Protein AF-A0A946M9Q0-F1 (afdb_monomer)

pLDDT: mean 77.32, std 10.05, range [46.88, 92.62]

Radius of gyration: 30.12 Å; Cα contacts (8 Å, |Δi|>4): 19; chains: 1; bounding box: 51×59×64 Å

Foldseek 3Di:
DVVVVVVVVVVVVVVVVVVVVVVVVVVVVVVVVVVVCVVVCVVVVVVVVVVVVVPPPVLVVVVCVVCVLVVLVVCVVVVVDVVSVVVNVVVVVVVVVDDPVVVLVVLVSVCVSVVNPSVVVPDDDD

Secondary structure (DSSP, 8-state):
-HHHHHHHHHHHHHHHHHHHHHHHHHHHHHHHHHHHHHHTTHHHHHHHHHHHHH--HHHHHHHHHHHHHHHHHHHHHHS--HHHHHHHHHHHHHHHHS-HHHHHHHHHHHHHHTT--HHHHT----

Solvent-accessible surface area (backbone atoms only — not comparable to full-atom values): 7187 Å² total; per-residue (Å²): 118,68,71,60,53,51,54,48,50,53,52,49,52,52,50,53,50,51,50,54,51,51,51,53,50,53,50,51,52,51,50,52,55,48,51,51,35,50,74,70,40,56,50,58,52,51,50,52,54,51,58,64,60,72,71,42,65,66,55,55,52,49,52,51,63,66,43,49,62,55,50,50,55,56,46,47,70,74,62,77,49,67,68,54,51,53,55,51,51,52,49,54,53,54,58,68,69,48,58,66,73,58,54,51,50,51,52,43,55,54,20,57,73,73,68,42,65,52,74,68,77,71,59,72,84,128

Mean predicted aligned error: 15.04 Å

Sequence (126 aa):
MWISAIKLAINAGSHIYKKKQETRMNIASAQAVHAEKMATGELEYKAKVIESNDNGWKDEFVLILVSLPILLLVWSIFSDDPEIRIKLDLFFEYFKQLPYWYQAIFIGVVSAIYGLKGADIMRKPK

Structure (mmCIF, N/CA/C/O backbone):
data_AF-A0A946M9Q0-F1
#
_entry.id   AF-A0A946M9Q0-F1
#
loop_
_atom_site.group_PDB
_atom_site.id
_atom_site.type_symbol
_atom_site.label_atom_id
_atom_site.label_alt_id
_atom_site.label_comp_id
_atom_site.label_asym_id
_atom_site.label_entity_id
_atom_site.label_seq_id
_atom_site.pdbx_PDB_ins_code
_atom_site.Cartn_x
_atom_site.Cartn_y
_atom_site.Cartn_z
_atom_site.occupancy
_atom_site.B_iso_or_equiv
_atom_site.auth_seq_id
_atom_site.auth_comp_id
_atom_site.auth_asym_id
_atom_site.auth_atom_id
_atom_site.pdbx_PDB_model_num
ATOM 1 N N . MET A 1 1 ? -28.640 46.533 36.014 1.00 60.50 1 MET A N 1
ATOM 2 C CA . MET A 1 1 ? -27.526 45.744 35.429 1.00 60.50 1 MET A CA 1
ATOM 3 C C . MET A 1 1 ? -27.038 44.605 36.335 1.00 60.50 1 MET A C 1
ATOM 5 O O . MET A 1 1 ? -26.786 43.523 35.822 1.00 60.50 1 MET A O 1
ATOM 9 N N . TRP A 1 2 ? -26.974 44.760 37.663 1.00 60.88 2 TRP A N 1
ATOM 10 C CA . TRP A 1 2 ? -26.359 43.752 38.553 1.00 60.88 2 TRP A CA 1
ATOM 11 C C . TRP A 1 2 ? -27.207 42.487 38.805 1.00 60.88 2 TRP A C 1
ATOM 13 O O . TRP A 1 2 ? -26.666 41.390 38.888 1.00 60.88 2 TRP A O 1
ATOM 23 N N . ILE A 1 3 ? -28.541 42.597 38.795 1.00 73.06 3 ILE A N 1
ATOM 24 C CA . ILE A 1 3 ? -29.460 41.445 38.942 1.00 73.06 3 ILE A CA 1
ATOM 25 C C . ILE A 1 3 ? -29.338 40.458 37.761 1.00 73.06 3 ILE A C 1
ATOM 27 O O . ILE A 1 3 ? -29.469 39.248 37.939 1.00 73.06 3 ILE A O 1
ATOM 31 N N . SER A 1 4 ? -29.045 40.958 36.554 1.00 70.00 4 SER A N 1
ATOM 32 C CA . SER A 1 4 ? -28.857 40.113 35.363 1.00 70.00 4 SER A CA 1
ATOM 33 C C . SER A 1 4 ? -27.559 39.302 35.416 1.00 70.00 4 SER A C 1
ATOM 35 O O . SER A 1 4 ? -27.557 38.127 35.058 1.00 70.00 4 SER A O 1
ATOM 37 N N . ALA A 1 5 ? -26.487 39.892 35.954 1.00 73.31 5 ALA A N 1
ATOM 38 C CA . ALA A 1 5 ? -25.201 39.228 36.127 1.00 73.31 5 ALA A CA 1
ATOM 39 C C . ALA A 1 5 ? -25.276 38.122 37.192 1.00 73.31 5 ALA A C 1
ATOM 41 O O . ALA A 1 5 ? -24.731 37.041 36.996 1.00 73.31 5 ALA A O 1
ATOM 42 N N . ILE A 1 6 ? -26.025 38.350 38.275 1.00 73.44 6 ILE A N 1
ATOM 43 C CA . ILE A 1 6 ? -26.262 37.343 39.320 1.00 73.44 6 ILE A CA 1
ATOM 44 C C . ILE A 1 6 ? -27.089 36.169 38.776 1.00 73.44 6 ILE A C 1
ATOM 46 O O . ILE A 1 6 ? -26.728 35.016 38.993 1.00 73.44 6 ILE A O 1
ATOM 50 N N . LYS A 1 7 ? -28.155 36.430 38.005 1.00 68.50 7 LYS A N 1
ATOM 51 C CA . LYS A 1 7 ? -28.932 35.362 37.345 1.00 68.50 7 LYS A CA 1
ATOM 52 C C . LYS A 1 7 ? -28.092 34.563 36.347 1.00 68.50 7 LYS A C 1
ATOM 54 O O . LYS A 1 7 ? -28.205 33.341 36.309 1.00 68.50 7 LYS A O 1
ATOM 59 N N . LEU A 1 8 ? -27.225 35.226 35.580 1.00 75.06 8 LEU A N 1
ATOM 60 C CA . LEU A 1 8 ? -26.294 34.558 34.671 1.00 75.06 8 LEU A CA 1
ATOM 61 C C . LEU A 1 8 ? -25.283 33.694 35.439 1.00 75.06 8 LEU A C 1
ATOM 63 O O . LEU A 1 8 ? -25.068 32.549 35.062 1.00 75.06 8 LEU A O 1
ATOM 67 N N . ALA A 1 9 ? -24.720 34.198 36.540 1.00 74.31 9 ALA A N 1
ATOM 68 C CA . ALA A 1 9 ? -23.776 33.462 37.378 1.00 74.31 9 ALA A CA 1
ATOM 69 C C . ALA A 1 9 ? -24.417 32.243 38.066 1.00 74.31 9 ALA A C 1
ATOM 71 O O . ALA A 1 9 ? -23.804 31.181 38.120 1.00 74.31 9 ALA A O 1
ATOM 72 N N . ILE A 1 10 ? -25.665 32.353 38.533 1.00 76.06 10 ILE A N 1
ATOM 73 C CA . ILE A 1 10 ? -26.416 31.237 39.134 1.00 76.06 10 ILE A CA 1
ATOM 74 C C . ILE A 1 10 ? -26.777 30.185 38.074 1.00 76.06 10 ILE A C 1
ATOM 76 O O . ILE A 1 10 ? -26.616 28.983 38.302 1.00 76.06 10 ILE A O 1
ATOM 80 N N . ASN A 1 11 ? -27.215 30.612 36.887 1.00 73.94 11 ASN A N 1
ATOM 81 C CA . ASN A 1 11 ? -27.526 29.701 35.784 1.00 73.94 11 ASN A CA 1
ATOM 82 C C . ASN A 1 11 ? -26.265 29.026 35.230 1.00 73.94 11 ASN A C 1
ATOM 84 O O . ASN A 1 11 ? -26.278 27.826 34.978 1.00 73.94 11 ASN A O 1
ATOM 88 N N . ALA A 1 12 ? -25.155 29.755 35.108 1.00 73.25 12 ALA A N 1
ATOM 89 C CA . ALA A 1 12 ? -23.865 29.199 34.712 1.00 73.25 12 ALA A CA 1
ATOM 90 C C . ALA A 1 12 ? -23.314 28.243 35.781 1.00 73.25 12 ALA A C 1
ATOM 92 O O . ALA A 1 12 ? -22.892 27.139 35.450 1.00 73.25 12 ALA A O 1
ATOM 93 N N . GLY A 1 13 ? -23.382 28.609 37.064 1.00 78.44 13 GLY A N 1
ATOM 94 C CA . GLY A 1 13 ? -22.946 27.765 38.178 1.00 78.44 13 GLY A CA 1
ATOM 95 C C . GLY A 1 13 ? -23.742 26.463 38.285 1.00 78.44 13 GLY A C 1
ATOM 96 O O . GLY A 1 13 ? -23.159 25.389 38.429 1.00 78.44 13 GLY A O 1
ATOM 97 N N . SER A 1 14 ? -25.067 26.531 38.126 1.00 77.69 14 SER A N 1
ATOM 98 C CA . SER A 1 14 ? -25.922 25.338 38.100 1.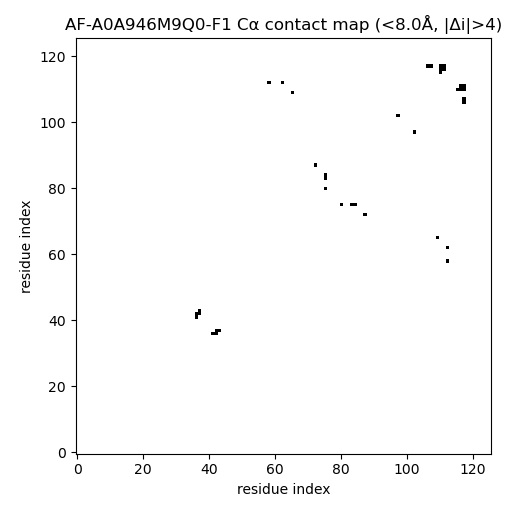00 77.69 14 SER A CA 1
ATOM 99 C C . SER A 1 14 ? -25.697 24.474 36.852 1.00 77.69 14 SER A C 1
ATOM 101 O O . SER A 1 14 ? -25.667 23.248 36.972 1.00 77.69 14 SER A O 1
ATOM 103 N N . HIS A 1 15 ? -25.446 25.066 35.678 1.00 76.81 15 HIS A N 1
ATOM 104 C CA . HIS A 1 15 ? -25.064 24.313 34.476 1.00 76.81 15 HIS A CA 1
ATOM 105 C C . HIS A 1 15 ? -23.708 23.618 34.615 1.00 76.81 15 HIS A C 1
ATOM 107 O O . HIS A 1 15 ? -23.575 22.463 34.216 1.00 76.81 15 HIS A O 1
ATOM 113 N N . ILE A 1 16 ? -22.707 24.287 35.193 1.00 77.62 16 ILE A N 1
ATOM 114 C CA . ILE A 1 16 ? -21.371 23.717 35.419 1.00 77.62 16 ILE A CA 1
ATOM 115 C C . ILE A 1 16 ? -21.451 22.557 36.414 1.00 77.62 16 ILE A C 1
ATOM 117 O O . ILE A 1 16 ? -20.825 21.519 36.201 1.00 77.62 16 ILE A O 1
ATOM 121 N N . TYR A 1 17 ? -22.253 22.697 37.472 1.00 84.06 17 TYR A N 1
ATOM 122 C CA . TYR A 1 17 ? -22.462 21.631 38.447 1.00 84.06 17 TYR A CA 1
ATOM 123 C C . TYR A 1 17 ? -23.142 20.406 37.819 1.00 84.06 17 TYR A C 1
ATOM 125 O O . TYR A 1 17 ? -22.615 19.297 37.928 1.00 84.06 17 TYR A O 1
ATOM 133 N N . LYS A 1 18 ? -24.248 20.609 37.086 1.00 85.94 18 LYS A N 1
ATOM 134 C CA . LYS A 1 18 ? -24.938 19.534 36.352 1.00 85.94 18 LYS A CA 1
ATOM 135 C C . LYS A 1 18 ? -24.008 18.846 35.357 1.00 85.94 18 LYS A C 1
ATOM 137 O O . LYS A 1 18 ? -23.890 17.627 35.379 1.00 85.94 18 LYS A O 1
ATOM 142 N N . LYS A 1 19 ? -23.259 19.618 34.565 1.00 84.38 19 LYS A N 1
ATOM 143 C CA . LYS A 1 19 ? -22.323 19.075 33.575 1.00 84.38 19 LYS A CA 1
ATOM 144 C C . LYS A 1 19 ? -21.176 18.298 34.221 1.00 84.38 19 LYS A C 1
ATOM 146 O O . LYS A 1 19 ? -20.769 17.267 33.705 1.00 84.38 19 LYS A O 1
ATOM 151 N N . LYS A 1 20 ? -20.674 18.728 35.383 1.00 84.00 20 LYS A N 1
ATOM 152 C CA . LYS A 1 20 ? -19.663 17.976 36.145 1.00 84.00 20 LYS A CA 1
ATOM 153 C C . LYS A 1 20 ? -20.209 16.638 36.649 1.00 84.00 20 LYS A C 1
ATOM 155 O O . LYS A 1 20 ? -19.474 15.652 36.661 1.00 84.00 20 LYS A O 1
ATOM 160 N N . GLN A 1 21 ? -21.473 16.598 37.062 1.00 85.25 21 GLN A N 1
ATOM 161 C CA . GLN A 1 21 ? -22.138 15.374 37.501 1.00 85.25 21 GLN A CA 1
ATOM 162 C C . GLN A 1 21 ? -22.419 14.426 36.328 1.00 85.25 21 GLN A C 1
ATOM 164 O O . GLN A 1 21 ? -22.096 13.246 36.427 1.00 85.25 21 GLN A O 1
ATOM 169 N N . GLU A 1 22 ? -22.919 14.942 35.204 1.00 87.25 22 GLU A N 1
ATOM 170 C CA . GLU A 1 22 ? -23.092 14.182 33.959 1.00 87.25 22 GLU A CA 1
ATOM 171 C C . GLU A 1 22 ? -21.764 13.598 33.469 1.00 87.25 22 GLU A C 1
ATOM 173 O O . GLU A 1 22 ? -21.687 12.409 33.186 1.00 87.25 22 GLU A O 1
ATOM 178 N N . THR A 1 23 ? -20.683 14.385 33.457 1.00 82.19 23 THR A N 1
ATOM 179 C CA . THR A 1 23 ? -19.350 13.892 33.082 1.00 82.19 23 THR A CA 1
ATOM 180 C C . THR A 1 23 ? -18.892 12.755 33.992 1.00 82.19 23 THR A C 1
ATOM 182 O O . THR A 1 23 ? -18.379 11.754 33.502 1.00 82.19 23 THR A O 1
ATOM 185 N N . ARG A 1 24 ? -19.097 12.862 35.311 1.00 83.88 24 ARG A N 1
ATOM 186 C CA . ARG A 1 24 ? -18.759 11.781 36.255 1.00 83.88 24 ARG A CA 1
ATOM 187 C C . ARG A 1 24 ? -19.570 10.519 35.991 1.00 83.88 24 ARG A C 1
ATOM 189 O O . ARG A 1 24 ? -19.006 9.430 36.020 1.00 83.88 24 ARG A O 1
ATOM 196 N N . MET A 1 25 ? -20.862 10.674 35.719 1.00 87.94 25 MET A N 1
ATOM 197 C CA . MET A 1 25 ? -21.740 9.557 35.394 1.00 87.94 25 MET A CA 1
ATOM 198 C C . MET A 1 25 ? -21.292 8.881 34.097 1.00 87.94 25 MET A C 1
ATOM 200 O O . MET A 1 25 ? -21.069 7.680 34.103 1.00 87.94 25 MET A O 1
ATOM 204 N N . ASN A 1 26 ? -21.024 9.651 33.040 1.00 88.44 26 ASN A N 1
ATOM 205 C CA . ASN A 1 26 ? -20.553 9.136 31.754 1.00 88.44 26 ASN A CA 1
ATOM 206 C C . ASN A 1 26 ? -19.194 8.432 31.862 1.00 88.44 26 ASN A C 1
ATOM 208 O O . ASN A 1 26 ? -18.983 7.416 31.207 1.00 88.44 26 ASN A O 1
ATOM 212 N N . ILE A 1 27 ? -18.279 8.940 32.697 1.00 84.75 27 ILE A N 1
ATOM 213 C CA . ILE A 1 27 ? -16.995 8.278 32.972 1.00 84.75 27 ILE A CA 1
ATOM 214 C C . ILE A 1 27 ? -17.228 6.943 33.680 1.00 84.75 27 ILE A C 1
ATOM 216 O O . ILE A 1 27 ? -16.637 5.946 33.282 1.00 84.75 27 ILE A O 1
ATOM 220 N N . ALA A 1 28 ? -18.104 6.898 34.686 1.00 85.44 28 ALA A N 1
ATOM 221 C CA . ALA A 1 28 ? -18.439 5.653 35.371 1.00 85.44 28 ALA A CA 1
ATOM 222 C C . ALA A 1 28 ? -19.099 4.641 34.417 1.00 85.44 28 ALA A C 1
ATOM 224 O O . ALA A 1 28 ? -18.743 3.466 34.426 1.00 85.44 28 ALA A O 1
ATOM 225 N N . SER A 1 29 ? -19.996 5.097 33.536 1.00 85.62 29 SER A N 1
ATOM 226 C CA . SER A 1 29 ? -20.599 4.264 32.489 1.00 85.62 29 SER A CA 1
ATOM 227 C C . SER A 1 29 ? -19.547 3.732 31.516 1.00 85.62 29 SER A C 1
ATOM 229 O O . SER A 1 29 ? -19.540 2.546 31.201 1.00 85.62 29 SER A O 1
ATOM 231 N N . ALA A 1 30 ? -18.625 4.586 31.067 1.00 8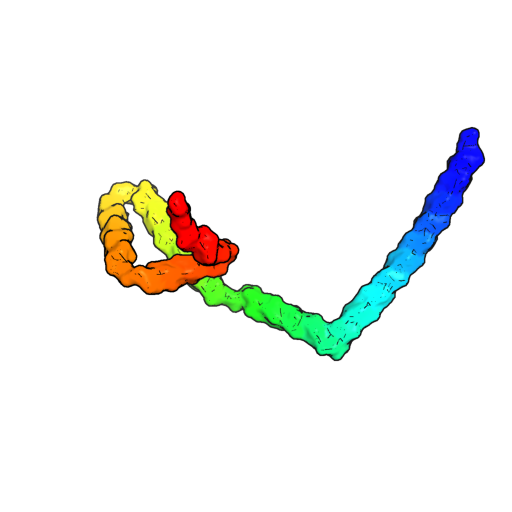3.81 30 ALA A N 1
ATOM 232 C CA . ALA A 1 30 ? -17.541 4.192 30.175 1.00 83.81 30 ALA A CA 1
ATOM 233 C C . ALA A 1 30 ? -16.589 3.191 30.844 1.00 83.81 30 ALA A C 1
ATOM 235 O O . ALA A 1 30 ? -16.180 2.228 30.205 1.00 83.81 30 ALA A O 1
ATOM 236 N N . GLN A 1 31 ? -16.278 3.378 32.129 1.00 82.94 31 GLN A N 1
ATOM 237 C CA . GLN A 1 31 ? -15.468 2.445 32.913 1.00 82.94 31 GLN A CA 1
ATOM 238 C C . GLN A 1 31 ? -16.161 1.094 33.084 1.00 82.94 31 GLN A C 1
ATOM 240 O O . GLN A 1 31 ? -15.502 0.071 32.940 1.00 82.94 31 GLN A O 1
ATOM 245 N N . ALA A 1 32 ? -17.4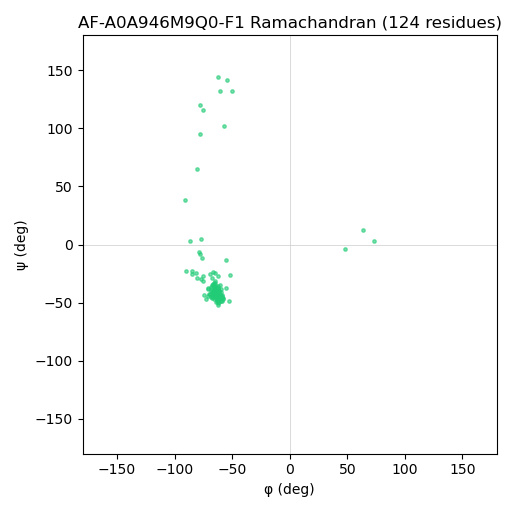73 1.075 33.330 1.00 84.44 32 ALA A N 1
ATOM 246 C CA . ALA A 1 32 ? -18.243 -0.162 33.423 1.00 84.44 32 ALA A CA 1
ATOM 247 C C . ALA A 1 32 ? -18.241 -0.929 32.091 1.00 84.44 32 ALA A C 1
ATOM 249 O O . ALA A 1 32 ? -17.890 -2.103 32.068 1.00 84.44 32 ALA A O 1
ATOM 250 N N . VAL A 1 33 ? -18.524 -0.248 30.974 1.00 86.19 33 VAL A N 1
ATOM 251 C CA . VAL A 1 33 ? -18.488 -0.853 29.629 1.00 86.19 33 VAL A CA 1
ATOM 252 C C . VAL A 1 33 ? -17.076 -1.311 29.256 1.00 86.19 33 VAL A C 1
ATOM 254 O O . VAL A 1 33 ? -16.901 -2.354 28.632 1.00 86.19 33 VAL A O 1
ATOM 257 N N . HIS A 1 34 ? -16.047 -0.550 29.628 1.00 82.12 34 HIS A N 1
ATOM 258 C CA . HIS A 1 34 ? -14.659 -0.945 29.413 1.00 82.12 34 HIS A CA 1
ATOM 259 C C . HIS A 1 34 ? -14.303 -2.186 30.241 1.00 82.12 34 HIS A C 1
ATOM 261 O O . HIS A 1 34 ? -13.718 -3.119 29.707 1.00 82.12 34 HIS A O 1
ATOM 267 N N . ALA A 1 35 ? -14.684 -2.232 31.519 1.00 80.06 35 ALA A N 1
ATOM 268 C CA . ALA A 1 35 ? -14.455 -3.382 32.390 1.00 80.06 35 ALA A CA 1
ATOM 269 C C . ALA A 1 35 ? -15.203 -4.632 31.902 1.00 80.06 35 ALA A C 1
ATOM 271 O O . ALA A 1 35 ? -14.635 -5.719 31.903 1.00 80.06 35 ALA A O 1
ATOM 272 N N . GLU A 1 36 ? -16.433 -4.480 31.412 1.00 83.06 36 GLU A N 1
ATOM 273 C CA . GLU A 1 36 ? -17.205 -5.558 30.786 1.00 83.06 36 GLU A CA 1
ATOM 274 C C . GLU A 1 36 ? -16.510 -6.090 29.522 1.00 83.06 36 GLU A C 1
ATOM 276 O O . GLU A 1 36 ? -16.347 -7.299 29.357 1.00 83.06 36 GLU A O 1
ATOM 281 N N . LYS A 1 37 ? -16.003 -5.201 28.659 1.00 80.88 37 LYS A N 1
ATOM 282 C CA . LYS A 1 37 ? -15.243 -5.575 27.451 1.00 80.88 37 LYS A CA 1
ATOM 283 C C . LYS A 1 37 ? -13.860 -6.168 27.740 1.00 80.88 37 LYS A C 1
ATOM 285 O O . LYS A 1 37 ? -13.333 -6.922 26.924 1.00 80.88 37 LYS A O 1
ATOM 290 N N . MET A 1 38 ? -13.266 -5.828 28.885 1.00 78.31 38 MET A N 1
ATOM 291 C CA . MET A 1 38 ? -12.043 -6.462 29.387 1.00 78.31 38 MET A CA 1
ATOM 292 C C . MET A 1 38 ? -12.359 -7.874 29.892 1.00 78.31 38 MET A C 1
ATOM 294 O O . MET A 1 38 ? -11.683 -8.821 29.513 1.00 78.31 38 MET A O 1
ATOM 298 N N . ALA A 1 39 ? -13.418 -8.033 30.694 1.00 76.50 39 ALA A N 1
ATOM 299 C CA . ALA A 1 39 ? -13.815 -9.318 31.274 1.00 76.50 39 ALA A CA 1
ATOM 300 C C . ALA A 1 39 ? -14.273 -10.338 30.219 1.00 76.50 39 ALA A C 1
ATOM 302 O O . ALA A 1 39 ? -14.045 -11.534 30.372 1.00 76.50 39 ALA A O 1
ATOM 303 N N . THR A 1 40 ? -14.896 -9.867 29.138 1.00 82.00 40 THR A N 1
ATOM 304 C CA . THR A 1 40 ? -15.284 -10.694 27.982 1.00 82.00 40 THR A CA 1
ATOM 305 C C . THR A 1 40 ? -14.114 -11.018 27.046 1.00 82.00 40 THR A C 1
ATOM 307 O O . THR A 1 40 ? -14.278 -11.819 26.130 1.00 82.00 40 THR A O 1
ATOM 310 N N . GLY A 1 41 ? -12.934 -10.416 27.250 1.00 77.31 41 GLY A N 1
ATOM 311 C CA . GLY A 1 41 ? -11.745 -10.630 26.417 1.00 77.31 41 GLY A CA 1
ATOM 312 C C . GLY A 1 41 ? -11.805 -9.977 25.029 1.00 77.31 41 GLY A C 1
ATOM 313 O O . GLY A 1 41 ? -10.867 -10.113 24.243 1.00 77.31 41 GLY A O 1
ATOM 314 N N . GLU A 1 42 ? -12.868 -9.231 24.706 1.00 76.56 42 GLU A N 1
ATOM 315 C CA . GLU A 1 42 ? -13.012 -8.550 23.413 1.00 76.56 42 GLU A CA 1
ATOM 316 C C . GLU A 1 42 ? -11.912 -7.507 23.175 1.00 76.56 42 GLU A C 1
ATOM 318 O O . GLU A 1 42 ? -11.468 -7.315 22.040 1.00 76.56 42 GLU A O 1
ATOM 323 N N . LEU A 1 43 ? -11.475 -6.821 24.236 1.00 72.69 43 LEU A N 1
ATOM 324 C CA . LEU A 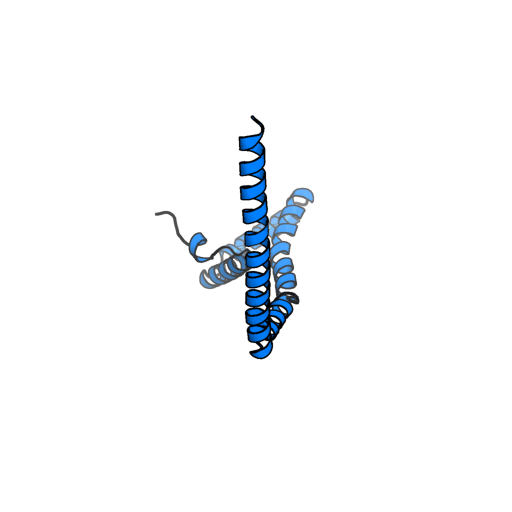1 43 ? -10.406 -5.824 24.152 1.00 72.69 43 LEU A CA 1
ATOM 325 C C . LEU A 1 43 ? -9.044 -6.462 23.881 1.00 72.69 43 LEU A C 1
ATOM 327 O O . LEU A 1 43 ? -8.318 -5.975 23.018 1.00 72.69 43 LEU A O 1
ATOM 331 N N . GLU A 1 44 ? -8.728 -7.572 24.545 1.00 74.75 44 GLU A N 1
ATOM 332 C CA . GLU A 1 44 ? -7.482 -8.309 24.314 1.00 74.75 44 GLU A CA 1
ATOM 333 C C . GLU A 1 44 ? -7.446 -8.920 22.911 1.00 74.75 44 GLU A C 1
ATOM 335 O O . GLU A 1 44 ? -6.430 -8.837 22.223 1.00 74.75 44 GLU A O 1
ATOM 340 N N . TYR A 1 45 ? -8.573 -9.463 22.438 1.00 67.06 45 TYR A N 1
ATOM 341 C CA . TYR A 1 45 ? -8.686 -9.977 21.076 1.00 67.06 45 TYR A CA 1
ATOM 342 C C . TYR A 1 45 ? -8.471 -8.875 20.034 1.00 67.06 45 TYR A C 1
ATOM 344 O O . TYR A 1 45 ? -7.667 -9.045 19.120 1.00 67.06 45 TYR A O 1
ATOM 352 N N . LYS A 1 46 ? -9.131 -7.718 20.180 1.00 69.50 46 LYS A N 1
ATOM 353 C CA . LYS A 1 46 ? -8.941 -6.583 19.263 1.00 69.50 46 LYS A CA 1
ATOM 354 C C . LYS A 1 46 ? -7.520 -6.034 19.309 1.00 69.50 46 LYS A C 1
ATOM 356 O O . LYS A 1 46 ? -6.967 -5.760 18.250 1.00 69.50 46 LYS A O 1
ATOM 361 N N . ALA A 1 47 ? -6.924 -5.908 20.494 1.00 70.38 47 ALA A N 1
ATOM 362 C CA . ALA A 1 47 ? -5.537 -5.477 20.642 1.00 70.38 47 ALA A CA 1
ATOM 363 C C . ALA A 1 47 ? -4.578 -6.443 19.931 1.00 70.38 47 ALA A C 1
ATOM 365 O O . ALA A 1 47 ? -3.761 -6.002 19.131 1.00 70.38 47 ALA A O 1
ATOM 366 N N . LYS A 1 48 ? -4.752 -7.756 20.118 1.00 65.88 48 LYS A N 1
ATOM 367 C CA . LYS A 1 48 ? -3.936 -8.786 19.463 1.00 65.88 48 LYS A CA 1
ATOM 368 C C . LYS A 1 48 ? -4.133 -8.834 17.947 1.00 65.88 48 LYS A C 1
ATOM 370 O O . LYS A 1 48 ? -3.186 -9.093 17.212 1.00 65.88 48 LYS A O 1
ATOM 375 N N . VAL A 1 49 ? -5.349 -8.572 17.465 1.00 64.88 49 VAL A N 1
ATOM 376 C CA . VAL A 1 49 ? -5.643 -8.443 16.028 1.00 64.88 49 VAL A CA 1
ATOM 377 C C . VAL A 1 49 ? -4.964 -7.206 15.436 1.00 64.88 49 VAL A C 1
ATOM 379 O O . VAL A 1 49 ? -4.411 -7.298 14.347 1.00 64.88 49 VAL A O 1
ATOM 382 N N . ILE A 1 50 ? -4.964 -6.073 16.143 1.00 65.81 50 ILE A N 1
ATOM 383 C CA . ILE A 1 50 ? -4.286 -4.844 15.703 1.00 65.81 50 ILE A CA 1
ATOM 384 C C . ILE A 1 50 ? -2.761 -5.035 15.716 1.00 65.81 50 ILE A C 1
ATOM 386 O O . ILE A 1 50 ? -2.107 -4.748 14.721 1.00 65.81 50 ILE A O 1
ATOM 390 N N . GLU A 1 51 ? -2.205 -5.608 16.783 1.00 65.62 51 GLU A N 1
ATOM 391 C CA . GLU A 1 51 ? -0.768 -5.895 16.922 1.00 65.62 51 GLU A CA 1
ATOM 392 C C . GLU A 1 51 ? -0.273 -6.924 15.886 1.00 65.62 51 GLU A C 1
ATOM 394 O O . GLU A 1 51 ? 0.825 -6.811 15.342 1.00 65.62 51 GLU A O 1
ATOM 399 N N . SER A 1 52 ? -1.112 -7.907 15.543 1.00 61.16 52 SER A N 1
ATOM 400 C CA . SER A 1 52 ? -0.859 -8.837 14.437 1.00 61.16 52 SER A CA 1
ATOM 401 C C . SER A 1 52 ? -0.844 -8.149 13.070 1.00 61.16 52 SER A C 1
ATOM 403 O O . SER A 1 52 ? -0.264 -8.705 12.137 1.00 61.16 52 SER A O 1
ATOM 405 N N . ASN A 1 53 ? -1.515 -7.007 12.924 1.00 61.59 53 ASN A N 1
ATOM 406 C CA . ASN A 1 53 ? -1.602 -6.278 11.663 1.00 61.59 53 ASN A CA 1
ATOM 407 C C . ASN A 1 53 ? -0.393 -5.346 11.450 1.00 61.59 53 ASN A C 1
ATOM 409 O O . ASN A 1 53 ? -0.040 -5.093 10.304 1.00 61.59 53 ASN A O 1
ATOM 413 N N . ASP A 1 54 ? 0.264 -4.892 12.527 1.00 59.25 54 ASP A N 1
ATOM 414 C CA . A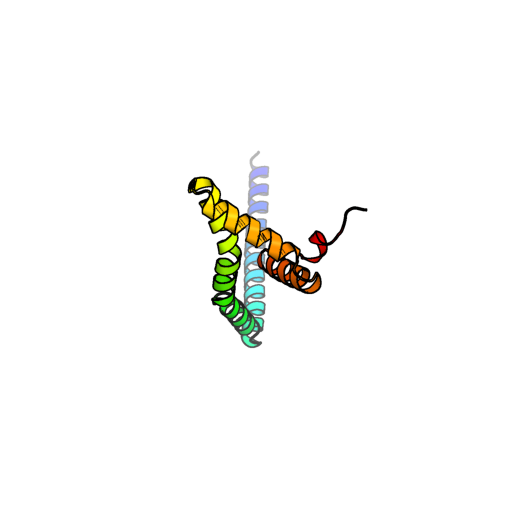SP A 1 54 ? 1.429 -3.989 12.467 1.00 59.25 54 ASP A CA 1
ATOM 415 C C . ASP A 1 54 ? 2.734 -4.690 12.035 1.00 59.25 54 ASP A C 1
ATOM 417 O O . ASP A 1 54 ? 3.602 -4.073 11.428 1.00 59.25 54 ASP A O 1
ATOM 421 N N . ASN A 1 55 ? 2.886 -5.998 12.276 1.00 58.19 55 ASN A N 1
ATOM 422 C CA . ASN A 1 55 ? 4.117 -6.748 11.954 1.00 58.19 55 ASN A CA 1
ATOM 423 C C . ASN A 1 55 ? 4.114 -7.373 10.544 1.00 58.19 55 ASN A C 1
ATOM 425 O O . ASN A 1 55 ? 4.572 -8.502 10.319 1.00 58.19 55 ASN A O 1
ATOM 429 N N . GLY A 1 56 ? 3.562 -6.651 9.576 1.00 68.50 56 GLY A N 1
ATOM 430 C CA . GLY A 1 56 ? 3.382 -7.114 8.208 1.00 68.50 56 GLY A CA 1
ATOM 431 C C . GLY A 1 56 ? 4.641 -7.000 7.351 1.00 68.50 56 GLY A C 1
ATOM 432 O O . GLY A 1 56 ? 4.606 -6.311 6.343 1.00 68.50 56 GLY A O 1
ATOM 433 N N . TRP A 1 57 ? 5.723 -7.729 7.646 1.00 77.75 57 TRP A N 1
ATOM 434 C CA . TRP A 1 57 ? 6.896 -7.805 6.742 1.00 77.75 57 TRP A CA 1
ATOM 435 C C . TRP A 1 57 ? 6.511 -8.189 5.300 1.00 77.75 57 TRP A C 1
ATOM 437 O O . TRP A 1 57 ? 7.197 -7.852 4.339 1.00 77.75 57 TRP A O 1
ATOM 447 N N . LYS A 1 58 ? 5.390 -8.910 5.152 1.00 73.38 58 LYS A N 1
ATOM 448 C CA . LYS A 1 58 ? 4.794 -9.253 3.859 1.00 73.38 58 LYS A CA 1
ATOM 449 C C . LYS A 1 58 ? 4.312 -8.014 3.108 1.00 73.38 58 LYS A C 1
ATOM 451 O O . LYS A 1 58 ? 4.493 -7.964 1.899 1.00 73.38 58 LYS A O 1
ATOM 456 N N . ASP A 1 59 ? 3.715 -7.051 3.804 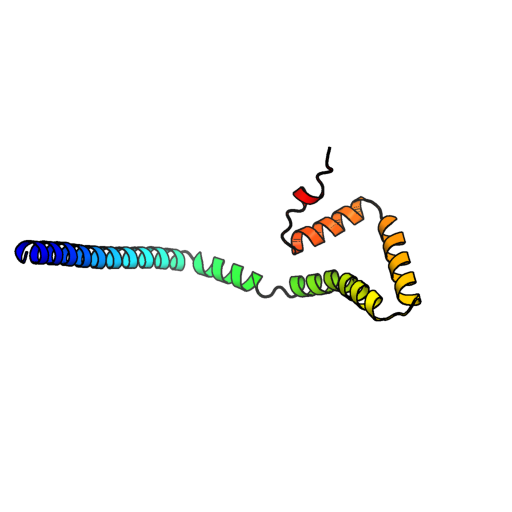1.00 74.50 59 ASP A N 1
ATOM 457 C CA . ASP A 1 59 ? 3.232 -5.805 3.208 1.00 74.50 59 ASP A CA 1
ATOM 458 C C . ASP A 1 59 ? 4.410 -4.937 2.753 1.00 74.50 59 ASP A C 1
ATOM 460 O O . ASP A 1 59 ? 4.463 -4.526 1.598 1.00 74.50 59 ASP A O 1
ATOM 464 N N . GLU A 1 60 ? 5.440 -4.791 3.593 1.00 79.50 60 GLU A N 1
ATOM 465 C CA . GLU A 1 60 ? 6.674 -4.083 3.224 1.00 79.50 60 GLU A CA 1
ATOM 466 C C . GLU A 1 60 ? 7.404 -4.744 2.043 1.00 79.50 60 GLU A C 1
ATOM 468 O O . GLU A 1 60 ? 7.833 -4.066 1.109 1.00 79.50 60 GLU A O 1
ATOM 473 N N . PHE A 1 61 ? 7.514 -6.077 2.035 1.00 83.00 61 PHE A N 1
ATOM 474 C CA . PHE A 1 61 ? 8.123 -6.817 0.927 1.00 83.00 61 PHE A CA 1
ATOM 475 C C . PHE A 1 61 ? 7.360 -6.606 -0.383 1.00 83.00 61 PHE A C 1
ATOM 477 O O . PHE A 1 61 ? 7.959 -6.370 -1.435 1.00 83.00 61 PHE A O 1
ATOM 484 N N . VAL A 1 62 ? 6.031 -6.674 -0.324 1.00 79.00 62 VAL A N 1
ATOM 485 C CA . VAL A 1 62 ? 5.166 -6.455 -1.482 1.00 79.00 62 VAL A CA 1
ATOM 486 C C . VAL A 1 62 ? 5.253 -4.999 -1.957 1.00 79.00 62 VAL A C 1
ATOM 488 O O . VAL A 1 62 ? 5.350 -4.766 -3.162 1.00 79.00 62 VAL A O 1
ATOM 491 N N . LEU A 1 63 ? 5.315 -4.028 -1.044 1.00 80.00 63 LEU A N 1
ATOM 492 C CA . LEU A 1 63 ? 5.513 -2.612 -1.357 1.00 80.00 63 LEU A CA 1
ATOM 493 C C . LEU A 1 63 ? 6.843 -2.367 -2.088 1.00 80.00 63 LEU A C 1
ATOM 495 O O . LEU A 1 63 ? 6.881 -1.641 -3.086 1.00 80.00 63 LEU A O 1
ATOM 499 N N . ILE A 1 64 ? 7.933 -2.998 -1.645 1.00 85.31 64 ILE A N 1
ATOM 500 C CA . ILE A 1 64 ? 9.234 -2.940 -2.330 1.00 85.31 64 ILE A CA 1
ATOM 501 C C . ILE A 1 64 ? 9.130 -3.564 -3.727 1.00 85.31 64 ILE A C 1
ATOM 503 O O . ILE A 1 64 ? 9.564 -2.966 -4.711 1.00 85.31 64 ILE A O 1
ATOM 507 N N . LEU A 1 65 ? 8.509 -4.739 -3.842 1.00 84.06 65 LEU A N 1
ATOM 508 C CA . LEU A 1 65 ? 8.376 -5.450 -5.114 1.00 84.06 65 LEU A CA 1
ATOM 509 C C . LEU A 1 65 ? 7.584 -4.635 -6.148 1.00 84.06 65 LEU A C 1
ATOM 511 O O . LEU A 1 65 ? 7.967 -4.587 -7.316 1.00 84.06 65 LEU A O 1
ATOM 515 N N . VAL A 1 66 ? 6.516 -3.958 -5.721 1.00 80.31 66 VAL A N 1
ATOM 516 C CA . VAL A 1 66 ? 5.676 -3.115 -6.588 1.00 80.31 66 VAL A CA 1
ATOM 517 C C . VAL A 1 66 ? 6.324 -1.759 -6.895 1.00 80.31 66 VAL A C 1
ATOM 519 O O . VAL A 1 66 ? 6.101 -1.213 -7.975 1.00 80.31 66 VAL A O 1
ATOM 522 N N . SER A 1 67 ? 7.151 -1.211 -6.000 1.00 82.56 67 SER A N 1
ATOM 523 C CA . SER A 1 67 ? 7.837 0.072 -6.228 1.00 82.56 67 SER A CA 1
ATOM 524 C C . SER A 1 67 ? 9.097 -0.041 -7.093 1.00 82.56 67 SER A C 1
ATOM 526 O O . SER A 1 67 ? 9.449 0.924 -7.773 1.00 82.56 67 SER A O 1
ATOM 528 N N . LEU A 1 68 ? 9.745 -1.209 -7.150 1.00 86.06 68 LEU A N 1
ATOM 529 C CA . LEU A 1 68 ? 10.950 -1.448 -7.959 1.00 86.06 68 LEU A CA 1
ATOM 530 C C . LEU A 1 68 ? 10.807 -1.060 -9.448 1.00 86.06 68 LEU A C 1
ATOM 532 O O . LEU A 1 68 ? 11.667 -0.331 -9.946 1.00 86.06 68 LEU A O 1
ATOM 536 N N . PRO A 1 69 ? 9.743 -1.462 -10.174 1.00 80.94 69 PRO A N 1
ATOM 537 C CA . PRO A 1 69 ? 9.536 -1.036 -11.559 1.00 80.94 69 PRO A CA 1
ATOM 538 C C . PRO A 1 69 ? 9.416 0.485 -11.707 1.00 80.94 69 PRO A C 1
ATOM 540 O O . PRO A 1 69 ? 9.948 1.057 -12.653 1.00 80.94 69 PRO A O 1
ATOM 543 N N . ILE A 1 70 ? 8.755 1.152 -10.755 1.00 83.06 70 ILE A N 1
ATOM 544 C CA . ILE A 1 70 ? 8.589 2.612 -10.760 1.00 83.06 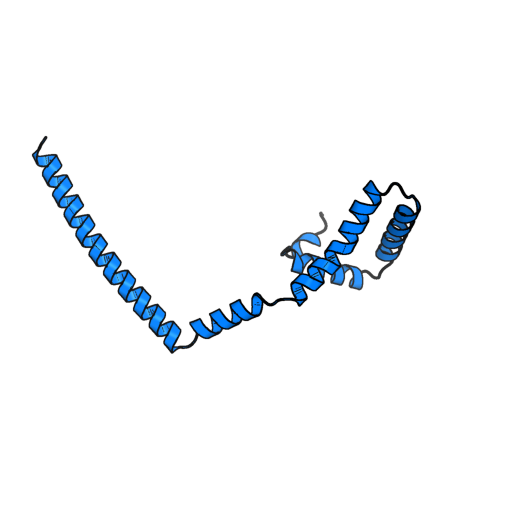70 ILE A CA 1
ATOM 545 C C . ILE A 1 70 ? 9.944 3.295 -10.549 1.00 83.06 70 ILE A C 1
ATOM 547 O O . ILE A 1 70 ? 10.265 4.255 -11.246 1.00 83.06 70 ILE A O 1
ATOM 551 N N . LEU A 1 71 ? 10.773 2.776 -9.642 1.00 85.81 71 LEU A N 1
ATOM 552 C CA . LEU A 1 71 ? 12.130 3.282 -9.430 1.00 85.81 71 LEU A CA 1
ATOM 553 C C . LEU A 1 71 ? 13.003 3.121 -10.678 1.00 85.81 71 LEU A C 1
ATOM 555 O O . LEU A 1 71 ? 13.728 4.048 -11.027 1.00 85.81 71 LEU A O 1
ATOM 559 N N . LEU A 1 72 ? 12.904 1.990 -11.380 1.00 84.19 72 LEU A N 1
ATOM 560 C CA . LEU A 1 72 ? 13.629 1.766 -12.634 1.00 84.19 72 LEU A CA 1
ATOM 561 C C . LEU A 1 72 ? 13.178 2.719 -13.749 1.00 84.19 72 LEU A C 1
ATOM 563 O O . LEU A 1 72 ? 14.020 3.206 -14.500 1.00 84.19 72 LEU A O 1
ATOM 567 N N . LEU A 1 73 ? 11.881 3.038 -13.832 1.00 83.56 73 LEU A N 1
ATOM 568 C CA . LEU A 1 73 ? 11.365 4.056 -14.755 1.00 83.56 73 LEU A CA 1
ATOM 569 C C . LEU A 1 73 ? 11.960 5.434 -14.459 1.00 83.56 73 LEU A C 1
ATOM 571 O O . LEU A 1 73 ? 12.462 6.097 -15.363 1.00 83.56 73 LEU A O 1
ATOM 575 N N . VAL A 1 74 ? 11.929 5.854 -13.191 1.00 85.12 74 VAL A N 1
ATOM 576 C CA . VAL A 1 74 ? 12.506 7.135 -12.763 1.00 85.12 74 VAL A CA 1
ATOM 577 C C . VAL A 1 74 ? 14.004 7.160 -13.061 1.00 85.12 74 VAL A C 1
ATOM 579 O O . VAL A 1 74 ? 14.496 8.119 -13.649 1.00 85.12 74 VAL A O 1
ATOM 582 N N . TRP A 1 75 ? 14.726 6.090 -12.729 1.00 84.94 75 TRP A N 1
ATOM 583 C CA . TRP A 1 75 ? 16.156 5.978 -13.000 1.00 84.94 75 TRP A CA 1
ATOM 584 C C . TRP A 1 75 ? 16.474 6.043 -14.499 1.00 84.94 75 TRP A C 1
ATOM 586 O O . TRP A 1 75 ? 17.403 6.743 -14.894 1.00 84.94 75 TRP A O 1
ATOM 596 N N . SER A 1 76 ? 15.660 5.419 -15.354 1.00 83.19 76 SER A N 1
ATOM 597 C CA . SER A 1 76 ? 15.828 5.498 -16.808 1.00 83.19 76 SER A CA 1
ATOM 598 C C . SER A 1 76 ? 15.682 6.910 -17.374 1.00 83.19 76 SER A C 1
ATOM 600 O O . SER A 1 76 ? 16.252 7.179 -18.430 1.00 83.19 76 SER A O 1
ATOM 602 N N . ILE A 1 77 ? 14.922 7.796 -16.726 1.00 81.25 77 ILE A N 1
ATOM 603 C CA . ILE A 1 77 ? 14.792 9.196 -17.158 1.00 81.25 77 ILE A CA 1
ATOM 604 C C . ILE A 1 77 ? 16.093 9.956 -16.883 1.00 81.25 77 ILE A C 1
ATOM 606 O O . ILE A 1 77 ? 16.501 10.781 -17.693 1.00 81.25 77 ILE A O 1
ATOM 610 N N . PHE A 1 78 ? 16.750 9.672 -15.756 1.00 82.38 78 PHE A N 1
ATOM 611 C CA . PHE A 1 78 ? 17.954 10.388 -15.325 1.00 82.38 78 PHE A CA 1
ATOM 612 C C . PHE A 1 78 ? 19.262 9.783 -15.836 1.00 82.38 78 PHE A C 1
ATOM 614 O O . PHE A 1 78 ? 20.271 10.479 -15.876 1.00 82.38 78 PHE A O 1
ATOM 621 N N . SER A 1 79 ? 19.276 8.499 -16.193 1.00 80.12 79 SER A N 1
ATOM 622 C CA . SER A 1 79 ? 20.523 7.793 -16.494 1.00 80.12 79 SER A CA 1
ATOM 623 C C . SER A 1 79 ? 21.092 8.077 -17.892 1.00 80.12 79 SER A C 1
ATOM 625 O O . SER A 1 79 ? 22.180 7.585 -18.171 1.00 80.12 79 SER A O 1
ATOM 627 N N . ASP A 1 80 ? 20.380 8.805 -18.767 1.00 76.56 80 ASP A N 1
ATOM 628 C CA . ASP A 1 80 ? 20.683 9.093 -20.192 1.00 76.56 80 ASP A CA 1
ATOM 629 C C . ASP A 1 80 ? 21.084 7.891 -21.083 1.00 76.56 80 ASP A C 1
ATOM 631 O O . ASP A 1 80 ? 21.191 8.018 -22.304 1.00 76.56 80 ASP A O 1
ATOM 635 N N . ASP A 1 81 ? 21.206 6.696 -20.513 1.00 80.38 81 ASP A N 1
ATOM 636 C CA . ASP A 1 81 ? 21.673 5.478 -21.154 1.00 80.38 81 ASP A CA 1
ATOM 637 C C . ASP A 1 81 ? 20.553 4.861 -22.024 1.00 80.38 81 ASP A C 1
ATOM 639 O O . ASP A 1 81 ? 19.457 4.540 -21.537 1.00 80.38 81 ASP A O 1
ATOM 643 N N . PRO A 1 82 ? 20.789 4.720 -23.341 1.00 79.94 82 PRO A N 1
ATOM 644 C CA . PRO A 1 82 ? 19.818 4.155 -24.267 1.00 79.94 82 PRO A CA 1
ATOM 645 C C . PRO A 1 82 ? 19.530 2.663 -24.035 1.00 79.94 82 PRO A C 1
ATOM 647 O O . PRO A 1 82 ? 18.436 2.217 -24.383 1.00 79.94 82 PRO A O 1
ATOM 650 N N . GLU A 1 83 ? 20.424 1.885 -23.417 1.00 84.69 83 GLU A N 1
ATOM 651 C CA . GLU A 1 83 ? 20.173 0.460 -23.156 1.00 84.69 83 GLU A CA 1
ATOM 652 C C . GLU A 1 83 ? 19.054 0.232 -22.137 1.00 84.69 83 GLU A C 1
ATOM 654 O O . GLU A 1 83 ? 18.290 -0.730 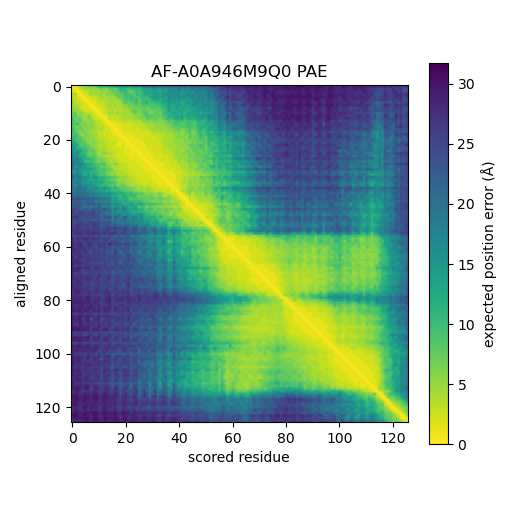-22.251 1.00 84.69 83 GLU A O 1
ATOM 659 N N . ILE A 1 84 ? 18.937 1.106 -21.136 1.00 83.38 84 ILE A N 1
ATOM 660 C CA . ILE A 1 84 ? 17.905 0.995 -20.096 1.00 83.38 84 ILE A CA 1
ATOM 661 C C . ILE A 1 84 ? 16.525 1.196 -20.716 1.00 83.38 84 ILE A C 1
ATOM 663 O O . ILE A 1 84 ? 15.603 0.432 -20.432 1.00 83.38 84 ILE A O 1
ATOM 667 N N . ARG A 1 85 ? 16.404 2.184 -21.611 1.00 80.69 85 ARG A N 1
ATOM 668 C CA . ARG A 1 85 ? 15.165 2.463 -22.346 1.00 80.69 85 ARG A CA 1
ATOM 669 C C . ARG A 1 85 ? 14.722 1.251 -23.161 1.00 80.69 85 ARG A C 1
ATOM 671 O O . ARG A 1 85 ? 13.581 0.826 -23.032 1.00 80.69 85 ARG A O 1
ATOM 678 N N . ILE A 1 86 ? 15.650 0.623 -23.886 1.00 86.12 86 ILE A N 1
ATOM 679 C CA . ILE A 1 86 ? 15.369 -0.591 -24.668 1.00 86.12 86 ILE A CA 1
ATOM 680 C C . ILE A 1 86 ? 14.865 -1.728 -23.769 1.00 86.12 86 ILE A C 1
ATOM 682 O O . ILE A 1 86 ? 13.883 -2.387 -24.101 1.00 86.12 86 ILE A O 1
ATOM 686 N N . LYS A 1 87 ? 15.502 -1.963 -22.613 1.00 85.44 87 LYS A N 1
ATOM 687 C CA . LYS A 1 87 ? 15.084 -3.023 -21.675 1.00 85.44 87 LYS A CA 1
ATOM 688 C C . LYS A 1 87 ? 13.701 -2.754 -21.073 1.00 85.44 87 LYS A C 1
ATOM 690 O O . LYS A 1 87 ? 12.934 -3.697 -20.885 1.00 85.44 87 LYS A O 1
ATOM 695 N N . LEU A 1 88 ? 13.375 -1.493 -20.788 1.00 84.69 88 LEU A N 1
ATOM 696 C CA . LEU A 1 88 ? 12.050 -1.098 -20.305 1.00 84.69 88 LEU A CA 1
ATOM 697 C C . LEU A 1 88 ? 10.972 -1.279 -21.375 1.00 84.69 88 LEU A C 1
ATOM 699 O O . LEU A 1 88 ? 9.918 -1.841 -21.080 1.00 84.69 88 LEU A O 1
ATOM 703 N N . ASP A 1 89 ? 11.244 -0.867 -22.610 1.00 84.38 89 ASP A N 1
ATOM 704 C CA . ASP A 1 89 ? 10.313 -1.044 -23.726 1.00 84.38 89 ASP A CA 1
ATOM 705 C C . ASP A 1 89 ? 10.023 -2.531 -23.965 1.00 84.38 89 ASP A C 1
ATOM 707 O O . ASP A 1 89 ? 8.859 -2.932 -24.046 1.00 84.38 89 ASP A O 1
ATOM 711 N N . LEU A 1 90 ? 11.068 -3.367 -23.952 1.00 89.06 90 LEU A N 1
ATOM 712 C CA . LEU A 1 90 ? 10.952 -4.821 -24.084 1.00 89.06 90 LEU A CA 1
ATOM 713 C C . LEU A 1 90 ? 10.125 -5.440 -22.943 1.00 89.06 90 LEU A C 1
ATOM 715 O O . LEU A 1 90 ? 9.302 -6.328 -23.168 1.00 89.06 90 LEU A O 1
ATOM 719 N N . PHE A 1 91 ? 10.315 -4.959 -21.710 1.00 87.56 91 PHE A N 1
ATOM 720 C CA . PHE A 1 91 ? 9.521 -5.387 -20.559 1.00 87.56 91 PHE A CA 1
ATOM 721 C C . PHE A 1 91 ? 8.032 -5.088 -20.768 1.00 87.56 91 PHE A C 1
ATOM 723 O O . PHE A 1 91 ? 7.202 -5.980 -20.588 1.00 87.56 91 PHE A O 1
ATOM 730 N N . PHE A 1 92 ? 7.676 -3.866 -21.177 1.00 84.75 92 PHE A N 1
ATOM 731 C CA . PHE A 1 92 ? 6.277 -3.508 -21.420 1.00 84.75 92 PHE A CA 1
ATOM 732 C C . PHE A 1 92 ? 5.673 -4.254 -22.610 1.00 84.75 92 PHE A C 1
ATOM 734 O O . PHE A 1 92 ? 4.483 -4.579 -22.582 1.00 84.75 92 PHE A O 1
ATOM 741 N N . GLU A 1 93 ? 6.466 -4.543 -23.639 1.00 89.06 93 GLU A N 1
ATOM 742 C CA . GLU A 1 93 ? 6.039 -5.342 -24.784 1.00 89.06 93 GLU A CA 1
ATOM 743 C C . GLU A 1 93 ? 5.662 -6.766 -24.360 1.00 89.06 93 GLU A C 1
ATOM 745 O O . GLU A 1 93 ? 4.536 -7.205 -24.608 1.00 89.06 93 GLU A O 1
ATOM 750 N N . TYR A 1 94 ? 6.540 -7.457 -23.631 1.00 87.81 94 TYR A N 1
ATOM 751 C CA . TYR A 1 94 ? 6.236 -8.792 -23.114 1.00 87.81 94 TYR A CA 1
ATOM 752 C C . TYR A 1 94 ? 5.117 -8.778 -22.078 1.00 87.81 94 TYR A C 1
ATOM 754 O O . TYR A 1 94 ? 4.267 -9.667 -22.077 1.00 87.81 94 TYR A O 1
ATOM 762 N N . PHE A 1 95 ? 5.048 -7.746 -21.237 1.00 84.38 95 PHE A N 1
ATOM 763 C CA . PHE A 1 95 ? 3.967 -7.608 -20.268 1.00 84.38 95 PHE A CA 1
ATOM 764 C C . PHE A 1 95 ? 2.596 -7.502 -20.953 1.00 84.38 95 PHE A C 1
ATOM 766 O O . PHE A 1 95 ? 1.629 -8.124 -20.508 1.00 84.38 95 PHE A O 1
ATOM 773 N N . LYS A 1 96 ? 2.503 -6.776 -22.076 1.00 84.00 96 LYS A N 1
ATOM 774 C CA . LYS A 1 96 ? 1.278 -6.694 -22.890 1.00 84.00 96 LYS A CA 1
ATOM 775 C C . LYS A 1 96 ? 0.889 -8.028 -23.524 1.00 84.00 96 LYS A C 1
ATOM 777 O O . LYS A 1 96 ? -0.302 -8.267 -23.701 1.00 84.00 96 LYS A O 1
ATOM 782 N N . GLN A 1 97 ? 1.861 -8.879 -23.845 1.00 91.12 97 GLN A N 1
ATOM 783 C CA . GLN A 1 97 ? 1.625 -10.208 -24.418 1.00 91.12 97 GLN A CA 1
ATOM 784 C C . GLN A 1 97 ? 1.140 -11.237 -23.385 1.00 91.12 97 GLN A C 1
ATOM 786 O O . GLN A 1 97 ? 0.687 -12.317 -23.769 1.00 91.12 97 GLN A O 1
ATOM 791 N N . LEU A 1 98 ? 1.206 -10.928 -22.083 1.00 88.88 98 LEU A N 1
ATOM 792 C CA . LEU A 1 98 ? 0.720 -11.836 -21.048 1.00 88.88 98 LEU A CA 1
ATOM 793 C C . LEU A 1 98 ? -0.791 -12.098 -21.189 1.00 88.88 98 LEU A C 1
ATOM 795 O O . LEU A 1 98 ? -1.557 -11.183 -21.502 1.00 88.88 98 LEU A O 1
ATOM 799 N N . PRO A 1 99 ? -1.254 -13.327 -20.895 1.00 92.62 99 PRO A N 1
ATOM 800 C CA . PRO A 1 99 ? -2.675 -13.639 -20.875 1.00 92.62 99 PRO A CA 1
ATOM 801 C C . PRO A 1 99 ? -3.469 -12.701 -19.956 1.00 92.62 99 PRO A C 1
ATOM 803 O O . PRO A 1 99 ? -3.039 -12.383 -18.845 1.00 92.62 99 PRO A O 1
ATOM 806 N N . TYR A 1 100 ? -4.680 -12.328 -20.380 1.00 85.62 100 TYR A N 1
ATOM 807 C CA . TYR A 1 100 ? -5.525 -11.367 -19.659 1.00 85.62 100 TYR A CA 1
ATOM 808 C C . TYR A 1 100 ? -5.800 -11.756 -18.197 1.00 85.62 100 TYR A C 1
ATOM 810 O O . TYR A 1 100 ? -5.797 -10.896 -17.321 1.00 85.62 100 TYR A O 1
ATOM 818 N N . TRP A 1 101 ? -5.985 -13.049 -17.903 1.00 87.19 101 TRP A N 1
ATOM 819 C CA . TRP A 1 101 ? -6.215 -13.520 -16.531 1.00 87.19 101 TRP A CA 1
ATOM 820 C C . TRP A 1 101 ? -5.039 -13.192 -15.599 1.00 87.19 101 TRP A C 1
ATOM 822 O O . TRP A 1 101 ? -5.250 -12.865 -14.433 1.00 87.19 101 TRP A O 1
ATOM 832 N N . TYR A 1 102 ? -3.809 -13.223 -16.117 1.00 87.56 102 TYR A N 1
ATOM 833 C CA . TYR A 1 102 ? -2.607 -12.921 -15.347 1.00 87.56 102 TYR A CA 1
ATOM 834 C C . TYR A 1 102 ? -2.485 -11.414 -15.101 1.00 87.56 102 TYR A C 1
ATOM 836 O O . TYR A 1 102 ? -2.244 -10.983 -13.974 1.00 87.56 102 TYR A O 1
ATOM 844 N N . GLN A 1 103 ? -2.740 -10.603 -16.133 1.00 84.44 103 GLN A N 1
ATOM 845 C CA . GLN A 1 103 ? -2.789 -9.143 -16.011 1.00 84.44 103 GLN A CA 1
ATOM 846 C C . GLN A 1 103 ? -3.864 -8.698 -15.005 1.00 84.44 103 GLN A C 1
ATOM 848 O O . GLN A 1 103 ? -3.613 -7.817 -14.186 1.00 84.44 103 GLN A O 1
ATOM 853 N N . ALA A 1 104 ? -5.037 -9.337 -15.014 1.00 85.81 104 ALA A N 1
ATOM 854 C CA . ALA A 1 104 ? -6.126 -9.039 -14.088 1.00 85.81 104 ALA A CA 1
ATOM 855 C C . ALA A 1 104 ? -5.766 -9.364 -12.628 1.00 85.81 104 ALA A C 1
ATOM 857 O O . ALA A 1 104 ? -6.046 -8.556 -11.743 1.00 85.81 104 ALA A O 1
ATOM 858 N N . ILE A 1 105 ? -5.106 -10.502 -12.370 1.00 87.06 105 ILE A N 1
ATOM 859 C CA . ILE A 1 105 ? -4.605 -10.842 -11.027 1.00 87.06 105 ILE A CA 1
ATOM 860 C C . ILE A 1 105 ? -3.563 -9.818 -10.576 1.00 87.06 105 ILE A C 1
ATOM 862 O O . ILE A 1 105 ? -3.657 -9.311 -9.461 1.00 87.06 105 ILE A O 1
ATOM 866 N N . PHE A 1 106 ? -2.610 -9.467 -11.442 1.00 83.94 106 PHE A N 1
ATOM 867 C CA . PHE A 1 106 ? -1.578 -8.480 -11.130 1.00 83.94 106 PHE A CA 1
ATOM 868 C C . PHE A 1 106 ? -2.179 -7.111 -10.770 1.00 83.94 106 PHE A C 1
ATOM 870 O O . PHE A 1 106 ? -1.865 -6.553 -9.720 1.00 83.94 106 PHE A O 1
ATOM 877 N N . ILE A 1 107 ? -3.109 -6.602 -11.584 1.00 82.25 107 ILE A N 1
ATOM 878 C CA . ILE A 1 107 ? -3.826 -5.344 -11.313 1.00 82.25 107 ILE A CA 1
ATOM 879 C C . ILE A 1 107 ? -4.649 -5.447 -10.022 1.00 82.25 107 ILE A C 1
ATOM 881 O O . ILE A 1 107 ? -4.703 -4.488 -9.253 1.00 82.25 107 ILE A O 1
ATOM 885 N N . GLY A 1 108 ? -5.270 -6.599 -9.757 1.00 84.25 108 GLY A N 1
ATOM 886 C CA . GLY A 1 108 ? -6.022 -6.857 -8.530 1.00 84.25 108 GLY A CA 1
ATOM 887 C C . GLY A 1 108 ? -5.153 -6.783 -7.274 1.00 84.25 108 GLY A C 1
ATOM 888 O O . GLY A 1 108 ? -5.544 -6.134 -6.306 1.00 84.25 108 GLY A O 1
ATOM 889 N N . VAL A 1 109 ? -3.956 -7.377 -7.314 1.00 81.31 109 VAL A N 1
ATOM 890 C CA . VAL A 1 109 ? -2.969 -7.310 -6.224 1.00 81.31 109 VAL A CA 1
ATOM 891 C C . VAL A 1 109 ? -2.533 -5.864 -5.988 1.00 81.31 109 VAL A C 1
ATOM 893 O O . VAL A 1 109 ? -2.636 -5.379 -4.866 1.00 81.31 109 VAL A O 1
ATOM 896 N N . VAL A 1 110 ? -2.139 -5.144 -7.045 1.00 78.75 110 VAL A N 1
ATOM 897 C CA . VAL A 1 110 ? -1.739 -3.727 -6.958 1.00 78.75 110 VAL A CA 1
ATOM 898 C C . VAL A 1 110 ? -2.868 -2.860 -6.389 1.00 78.75 110 VAL A C 1
ATOM 900 O O . VAL A 1 110 ? -2.638 -2.049 -5.4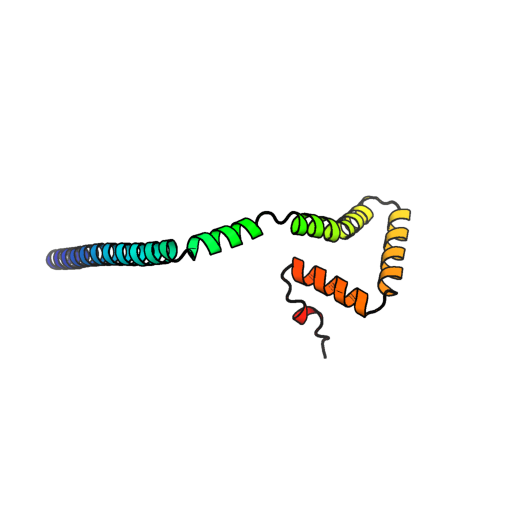95 1.00 78.75 110 VAL A O 1
ATOM 903 N N . SER A 1 111 ? -4.105 -3.059 -6.850 1.00 80.69 111 SER A N 1
ATOM 904 C CA . SER A 1 111 ? -5.269 -2.300 -6.374 1.00 80.69 111 SER A CA 1
ATOM 905 C C . SER A 1 111 ? -5.538 -2.541 -4.885 1.00 80.69 111 SER A C 1
ATOM 907 O O . SER A 1 111 ? -5.768 -1.588 -4.144 1.00 80.69 111 SER A O 1
ATOM 909 N N . ALA A 1 112 ? -5.456 -3.798 -4.436 1.00 77.56 112 ALA A N 1
ATOM 910 C CA . ALA A 1 112 ? -5.657 -4.163 -3.037 1.00 77.56 112 ALA A CA 1
ATOM 911 C C . ALA A 1 112 ? -4.621 -3.513 -2.103 1.00 77.56 112 ALA A C 1
ATOM 913 O O . ALA A 1 112 ? -5.002 -3.038 -1.036 1.00 77.56 112 ALA A O 1
ATOM 914 N N . ILE A 1 113 ? -3.352 -3.433 -2.523 1.00 73.62 113 ILE A N 1
ATOM 915 C CA . ILE A 1 113 ? -2.267 -2.804 -1.748 1.00 73.62 113 ILE A CA 1
ATOM 916 C C . ILE A 1 113 ? -2.499 -1.298 -1.605 1.00 73.62 113 ILE A C 1
ATOM 918 O O . ILE A 1 113 ? -2.436 -0.756 -0.508 1.00 73.62 113 ILE A O 1
ATOM 922 N N . TYR A 1 114 ? -2.832 -0.609 -2.701 1.00 71.50 114 TYR A N 1
ATOM 923 C CA . TYR A 1 114 ? -3.074 0.838 -2.668 1.00 71.50 114 TYR A CA 1
ATOM 924 C C . TYR A 1 114 ? -4.443 1.224 -2.085 1.00 71.50 114 TYR A C 1
ATOM 926 O O . TYR A 1 114 ? -4.819 2.396 -2.120 1.00 71.50 114 TYR A O 1
ATOM 934 N N . GLY A 1 115 ? -5.224 0.261 -1.580 1.00 66.94 115 GLY A N 1
ATOM 935 C CA . GLY A 1 115 ? -6.575 0.502 -1.066 1.00 66.94 115 GLY A CA 1
ATOM 936 C C . GLY A 1 115 ? -7.557 0.992 -2.137 1.00 66.94 115 GLY A C 1
ATOM 937 O O . GLY A 1 115 ? -8.663 1.437 -1.820 1.00 66.94 115 GLY A O 1
ATOM 938 N N . LEU A 1 116 ? -7.174 0.902 -3.412 1.00 65.81 116 LEU A N 1
ATOM 939 C CA . LEU A 1 116 ? -8.049 1.172 -4.537 1.00 65.81 116 LEU A CA 1
ATOM 940 C C . LEU A 1 116 ? -8.979 -0.032 -4.651 1.00 65.81 116 LEU A C 1
ATOM 942 O O . LEU A 1 116 ? -8.544 -1.155 -4.902 1.00 65.81 116 LEU A O 1
ATOM 946 N N . LYS A 1 117 ? -10.283 0.174 -4.453 1.00 57.94 117 LYS A N 1
ATOM 947 C CA . LYS A 1 117 ? -11.276 -0.872 -4.717 1.00 57.94 117 LYS A CA 1
ATOM 948 C C . LYS A 1 117 ? -11.122 -1.287 -6.182 1.00 57.94 117 LYS A C 1
ATOM 950 O O . LYS A 1 117 ? -11.589 -0.581 -7.069 1.00 57.94 117 LYS A O 1
ATOM 955 N N . GLY A 1 118 ? -10.473 -2.426 -6.446 1.00 51.16 118 GLY A N 1
ATOM 956 C CA . GLY A 1 118 ? -10.154 -2.899 -7.804 1.00 51.16 118 GLY A CA 1
ATOM 957 C C . GLY A 1 118 ? -11.371 -3.031 -8.735 1.00 51.16 118 GLY A C 1
ATOM 958 O O . GLY A 1 118 ? -11.218 -3.120 -9.950 1.00 51.16 118 GLY A O 1
ATOM 959 N N . ALA A 1 119 ? -12.584 -2.977 -8.176 1.00 54.28 119 ALA A N 1
ATOM 960 C CA . ALA A 1 119 ? -13.848 -2.915 -8.900 1.00 54.28 119 ALA A CA 1
ATOM 961 C C . ALA A 1 119 ? -14.076 -1.601 -9.682 1.00 54.28 119 ALA A C 1
ATOM 963 O O . ALA A 1 119 ? -14.743 -1.638 -10.714 1.00 54.28 119 ALA A O 1
ATOM 964 N N . ASP A 1 120 ? -13.513 -0.465 -9.250 1.00 53.88 120 ASP A N 1
ATOM 965 C CA . ASP A 1 120 ? -13.754 0.836 -9.901 1.00 53.88 120 ASP A CA 1
ATOM 966 C C . ASP A 1 120 ? -12.822 1.096 -11.098 1.00 53.88 120 ASP A C 1
ATOM 968 O O . ASP A 1 120 ? -13.181 1.838 -12.012 1.00 53.88 120 ASP A O 1
ATOM 972 N N . ILE A 1 121 ? -11.660 0.436 -11.155 1.00 56.91 121 ILE A N 1
ATOM 973 C CA . ILE A 1 121 ? -10.668 0.605 -12.234 1.00 56.91 121 ILE A CA 1
ATOM 974 C C . ILE A 1 121 ? -11.051 -0.200 -13.491 1.00 56.91 121 ILE A C 1
ATOM 976 O O . ILE A 1 121 ? -10.741 0.204 -14.609 1.00 56.91 121 ILE A O 1
ATOM 980 N N . MET A 1 122 ? -11.773 -1.319 -13.344 1.00 56.72 122 MET A N 1
ATOM 981 C CA . MET A 1 122 ? -12.174 -2.175 -14.476 1.00 56.72 122 MET A CA 1
ATOM 982 C C . MET A 1 122 ? -13.480 -1.753 -15.166 1.00 56.72 122 MET A C 1
ATOM 984 O O . MET A 1 122 ? -13.921 -2.401 -16.121 1.00 56.72 122 MET A O 1
ATOM 988 N N . ARG A 1 123 ? -14.106 -0.650 -14.742 1.00 52.62 123 ARG A N 1
ATOM 989 C CA . ARG A 1 123 ? -15.290 -0.116 -15.418 1.00 52.62 123 ARG A CA 1
ATOM 990 C C . ARG A 1 123 ? -14.854 0.636 -16.678 1.00 52.62 123 ARG A C 1
ATOM 992 O O . ARG A 1 123 ? -14.518 1.815 -16.623 1.00 52.62 123 ARG A O 1
ATOM 999 N N . LYS A 1 124 ? -14.868 -0.047 -17.829 1.00 53.06 124 LYS A N 1
ATOM 1000 C CA . LYS A 1 124 ? -14.746 0.616 -19.139 1.00 53.06 124 LYS A CA 1
ATOM 1001 C C . LYS A 1 124 ? -15.753 1.780 -19.212 1.00 53.06 124 LYS A C 1
ATOM 1003 O O . LYS A 1 124 ? -16.924 1.558 -18.881 1.00 53.06 124 LYS A O 1
ATOM 1008 N N . PRO A 1 125 ? -15.350 2.989 -19.642 1.00 57.09 125 PRO A N 1
ATOM 1009 C CA . PRO A 1 125 ? -16.325 3.994 -20.037 1.00 57.09 125 PRO A CA 1
ATOM 1010 C C . PRO A 1 125 ? -17.141 3.419 -21.204 1.00 57.09 125 PRO A C 1
ATOM 1012 O O . PRO A 1 125 ? -16.578 2.794 -22.106 1.00 57.09 125 PRO A O 1
ATOM 1015 N N . LYS A 1 126 ? -18.468 3.537 -21.097 1.00 46.88 126 LYS A N 1
ATOM 1016 C CA . LYS A 1 126 ? -19.403 3.193 -22.173 1.00 46.88 126 LYS A CA 1
ATOM 1017 C C . LYS A 1 126 ? -19.212 4.122 -23.362 1.00 46.88 126 LYS A C 1
ATOM 1019 O O . LYS A 1 126 ? -18.939 5.316 -23.106 1.00 46.88 126 LYS A O 1
#